Protein AF-N1UB25-F1 (afdb_monomer)

Structure (mmCIF, N/CA/C/O backbone):
data_AF-N1UB25-F1
#
_entry.id   AF-N1UB25-F1
#
loop_
_atom_site.group_PDB
_atom_site.id
_atom_site.type_symbol
_atom_site.label_atom_id
_atom_site.label_alt_id
_atom_site.label_comp_id
_atom_site.label_asym_id
_atom_site.label_entity_id
_atom_site.label_seq_id
_atom_site.pdbx_PDB_ins_code
_atom_site.Cartn_x
_atom_site.Cartn_y
_atom_site.Cartn_z
_atom_site.occupancy
_atom_site.B_iso_or_equiv
_atom_site.auth_seq_id
_atom_site.auth_comp_id
_atom_site.auth_asym_id
_atom_site.auth_atom_id
_atom_site.pdbx_PDB_model_num
ATOM 1 N N . MET A 1 1 ? 26.096 37.870 2.768 1.00 56.28 1 MET A N 1
ATOM 2 C CA . MET A 1 1 ? 25.283 37.244 3.831 1.00 56.28 1 MET A CA 1
ATOM 3 C C . MET A 1 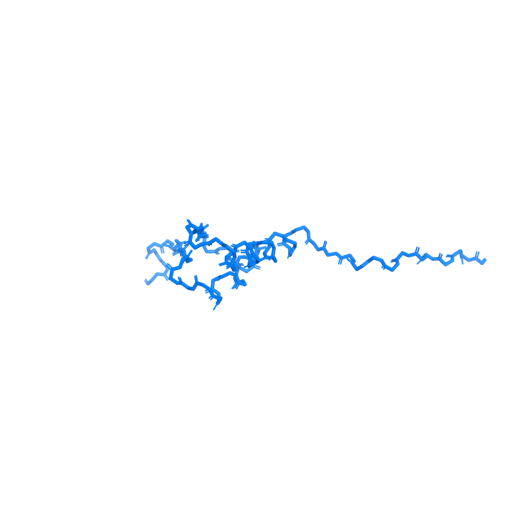1 ? 24.064 36.627 3.164 1.00 56.28 1 MET A C 1
ATOM 5 O O . MET A 1 1 ? 23.226 37.374 2.681 1.00 56.28 1 MET A O 1
ATOM 9 N N . GLY A 1 2 ? 24.042 35.301 3.000 1.00 59.53 2 GLY A N 1
ATOM 10 C CA . GLY A 1 2 ? 22.902 34.584 2.420 1.00 59.53 2 GLY A CA 1
ATOM 11 C C . GLY A 1 2 ? 21.772 34.491 3.442 1.00 59.53 2 GLY A C 1
ATOM 12 O O . GLY A 1 2 ? 22.035 34.242 4.616 1.00 59.53 2 GLY A O 1
ATOM 13 N N . ALA A 1 3 ? 20.542 34.755 3.012 1.00 62.59 3 ALA A N 1
ATOM 14 C CA . ALA A 1 3 ? 19.366 34.643 3.865 1.00 62.59 3 ALA A CA 1
ATOM 15 C C . ALA A 1 3 ? 19.193 33.193 4.371 1.00 62.59 3 ALA A C 1
ATOM 17 O O . ALA A 1 3 ? 19.498 32.255 3.629 1.00 62.59 3 ALA A O 1
ATOM 18 N N . PRO A 1 4 ? 18.699 32.985 5.604 1.00 63.28 4 PRO A N 1
ATOM 19 C CA . PRO A 1 4 ? 18.393 31.650 6.097 1.00 63.28 4 PRO A CA 1
ATOM 20 C C . PRO A 1 4 ? 17.198 31.090 5.314 1.00 63.28 4 PRO A C 1
ATOM 22 O O . PRO A 1 4 ? 16.127 31.694 5.280 1.00 63.28 4 PRO A O 1
ATOM 25 N N . SER A 1 5 ? 17.383 29.939 4.663 1.00 63.47 5 SER A N 1
ATOM 26 C CA . SER A 1 5 ? 16.290 29.174 4.057 1.00 63.47 5 SER A CA 1
ATOM 27 C C . SER A 1 5 ? 15.536 28.451 5.171 1.00 63.47 5 SER A C 1
ATOM 29 O O . SER A 1 5 ? 15.838 27.317 5.535 1.00 63.47 5 SER A O 1
ATOM 31 N N . THR A 1 6 ? 14.594 29.154 5.789 1.00 68.00 6 THR A N 1
ATOM 32 C CA . THR A 1 6 ? 13.642 28.576 6.734 1.00 68.00 6 THR A CA 1
ATOM 33 C C . THR A 1 6 ? 12.455 28.022 5.958 1.00 68.00 6 THR A C 1
ATOM 35 O O . THR A 1 6 ? 11.554 28.758 5.568 1.00 68.00 6 THR A O 1
ATOM 38 N N . SER A 1 7 ? 12.421 26.706 5.777 1.00 57.50 7 SER A N 1
ATOM 39 C CA . SER A 1 7 ? 11.157 25.978 5.685 1.00 57.50 7 SER A CA 1
ATOM 40 C C . SER A 1 7 ? 11.319 24.665 6.434 1.00 57.50 7 SER A C 1
ATOM 42 O O . SER A 1 7 ? 11.850 23.685 5.924 1.00 57.50 7 SER A O 1
ATOM 44 N N . THR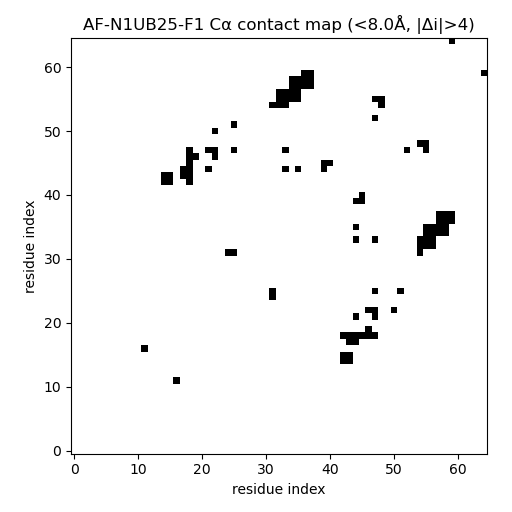 A 1 8 ? 10.900 24.654 7.695 1.00 59.59 8 THR A N 1
ATOM 45 C CA . THR A 1 8 ? 10.786 23.450 8.526 1.00 59.59 8 THR A CA 1
ATOM 46 C C . THR A 1 8 ? 9.537 22.654 8.135 1.00 59.59 8 THR A C 1
ATOM 48 O O . THR A 1 8 ? 8.719 22.310 8.983 1.00 59.59 8 THR A O 1
ATOM 51 N N . ALA A 1 9 ? 9.360 22.396 6.840 1.00 65.50 9 ALA A N 1
ATOM 52 C CA . ALA A 1 9 ? 8.469 21.365 6.336 1.00 65.50 9 ALA A CA 1
ATOM 53 C C . ALA A 1 9 ? 9.350 20.167 5.982 1.00 65.50 9 ALA A C 1
ATOM 55 O O . ALA A 1 9 ? 10.284 20.290 5.194 1.00 65.50 9 ALA A O 1
ATOM 56 N N . THR A 1 10 ? 9.111 19.017 6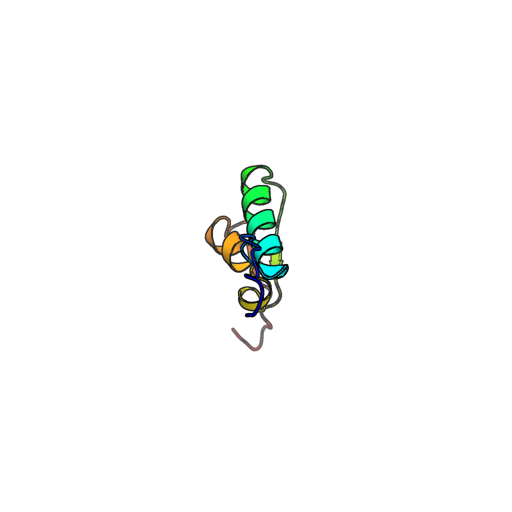.610 1.00 76.31 10 THR A N 1
ATOM 57 C CA . THR A 1 10 ? 9.849 17.798 6.277 1.00 76.31 10 THR A CA 1
ATOM 58 C C . THR A 1 10 ? 9.536 17.424 4.832 1.00 76.31 10 THR A C 1
ATOM 60 O O . THR A 1 10 ? 8.429 16.977 4.533 1.00 76.31 10 THR A O 1
ATOM 63 N N . GLU A 1 11 ? 10.493 17.635 3.930 1.00 81.50 11 GLU A N 1
ATOM 64 C CA . GLU A 1 11 ? 10.338 17.254 2.531 1.00 81.50 11 GLU A CA 1
ATOM 65 C C . GLU A 1 11 ? 10.221 15.732 2.442 1.00 81.50 11 GLU A C 1
ATOM 67 O O . GLU A 1 11 ? 11.142 14.988 2.786 1.00 81.50 11 GLU A O 1
ATOM 72 N N . LYS A 1 12 ? 9.048 15.263 2.018 1.00 87.44 12 LYS A N 1
ATOM 73 C CA . LYS A 1 12 ? 8.733 13.844 1.885 1.00 87.44 12 LYS A CA 1
ATOM 74 C C . LYS A 1 12 ? 8.377 13.548 0.439 1.00 87.44 12 LYS A C 1
ATOM 76 O O . LYS A 1 12 ? 7.639 14.313 -0.182 1.00 87.44 12 LYS A O 1
ATOM 81 N N . ALA A 1 13 ? 8.848 12.425 -0.102 1.00 91.88 13 ALA A N 1
ATOM 82 C CA . ALA A 1 13 ? 8.437 12.039 -1.444 1.00 91.88 13 ALA A CA 1
ATOM 83 C C . ALA A 1 13 ? 6.936 11.712 -1.451 1.00 91.88 13 ALA A C 1
ATOM 85 O O . ALA A 1 13 ? 6.420 11.074 -0.532 1.00 91.88 13 ALA A O 1
ATOM 86 N N . THR A 1 14 ? 6.236 12.082 -2.524 1.00 92.94 14 THR A N 1
ATOM 87 C CA . THR A 1 14 ? 4.785 11.860 -2.658 1.00 92.94 14 THR A CA 1
ATOM 88 C C . THR A 1 14 ? 4.405 10.390 -2.459 1.00 92.94 14 THR A C 1
ATOM 90 O O . THR A 1 14 ? 3.409 10.087 -1.809 1.00 92.94 14 THR A O 1
ATOM 93 N N . ARG A 1 15 ? 5.250 9.463 -2.933 1.00 93.25 15 ARG A N 1
ATOM 94 C CA . ARG A 1 15 ? 5.089 8.013 -2.727 1.00 93.25 15 ARG A CA 1
ATOM 95 C C . ARG A 1 15 ? 5.091 7.591 -1.259 1.00 93.25 15 ARG A C 1
ATOM 97 O O . ARG A 1 15 ? 4.368 6.676 -0.888 1.00 93.25 15 ARG A O 1
ATOM 104 N N . ASP A 1 16 ? 5.869 8.259 -0.411 1.00 92.94 16 ASP A N 1
ATOM 105 C CA . ASP A 1 16 ? 5.876 7.946 1.014 1.00 92.94 16 ASP A CA 1
ATOM 106 C C . ASP A 1 16 ? 4.599 8.475 1.682 1.00 92.94 16 ASP A C 1
ATOM 108 O O . ASP A 1 16 ? 4.145 7.909 2.671 1.00 92.94 16 ASP A O 1
ATOM 112 N N . GLY A 1 17 ? 4.015 9.565 1.172 1.00 94.56 17 GLY A N 1
ATOM 113 C CA . GLY A 1 17 ? 2.685 10.028 1.584 1.00 94.56 17 GLY A CA 1
ATOM 114 C C . GLY A 1 17 ? 1.587 9.045 1.174 1.00 94.56 17 GLY A C 1
ATOM 115 O O . GLY A 1 17 ? 0.735 8.706 1.987 1.00 94.56 17 GLY A O 1
ATOM 116 N N . TYR A 1 18 ? 1.660 8.514 -0.050 1.00 94.81 18 TYR A N 1
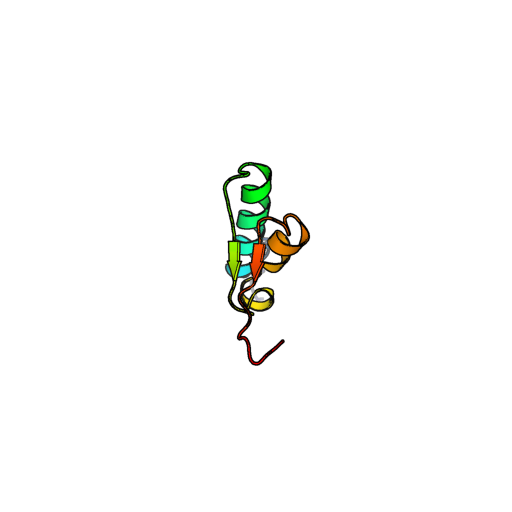ATOM 117 C CA . TYR A 1 18 ? 0.753 7.471 -0.538 1.00 94.81 18 TYR A CA 1
ATOM 118 C C . TYR A 1 18 ? 0.785 6.209 0.337 1.00 94.81 18 TYR A C 1
ATOM 120 O O . TYR A 1 18 ? -0.265 5.731 0.763 1.00 94.81 18 TYR A O 1
ATOM 128 N N . GLY A 1 19 ? 1.978 5.701 0.666 1.00 95.06 19 GLY A N 1
ATOM 129 C CA . GLY A 1 19 ? 2.125 4.532 1.540 1.00 95.06 19 GLY A CA 1
ATOM 130 C C . GLY A 1 19 ? 1.556 4.744 2.949 1.00 95.06 19 GLY A C 1
ATOM 131 O O . GLY A 1 19 ? 0.950 3.833 3.515 1.00 95.06 19 GLY A O 1
ATOM 132 N N . ASP A 1 20 ? 1.704 5.951 3.502 1.00 95.50 20 ASP A N 1
ATOM 133 C CA . ASP A 1 20 ? 1.132 6.303 4.806 1.00 95.50 20 ASP A CA 1
ATOM 134 C C . ASP A 1 20 ? -0.392 6.412 4.758 1.00 95.50 20 ASP A C 1
ATOM 136 O O . ASP A 1 20 ? -1.065 5.823 5.602 1.00 95.50 20 ASP A O 1
ATOM 140 N N . ALA A 1 21 ? -0.935 7.071 3.734 1.00 95.94 21 ALA A N 1
ATOM 141 C CA . ALA A 1 21 ? -2.376 7.191 3.547 1.00 95.94 21 ALA A C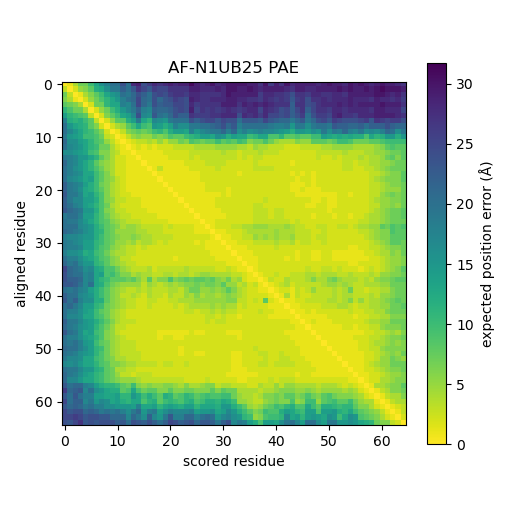A 1
ATOM 142 C C . ALA A 1 21 ? -3.044 5.819 3.364 1.00 95.94 21 ALA A C 1
ATOM 144 O O . ALA A 1 21 ? -4.104 5.574 3.932 1.00 95.94 21 ALA A O 1
ATOM 145 N N . LEU A 1 22 ? -2.416 4.894 2.626 1.00 96.56 22 LEU A N 1
ATOM 146 C CA . LEU A 1 22 ? -2.912 3.521 2.508 1.00 96.56 22 LEU A CA 1
ATOM 147 C C . LEU A 1 22 ? -2.975 2.822 3.867 1.00 96.56 22 LEU A C 1
ATOM 149 O O . LEU A 1 22 ? -3.972 2.169 4.173 1.00 96.56 22 LEU A O 1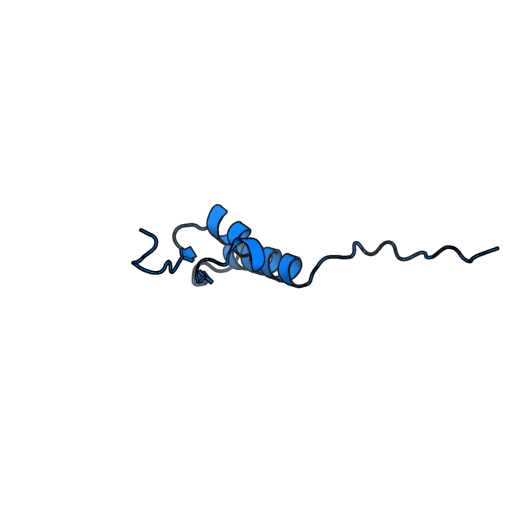
ATOM 153 N N . TYR A 1 23 ? -1.924 2.948 4.681 1.00 95.69 23 TYR A N 1
ATOM 154 C CA . TYR A 1 23 ? -1.896 2.366 6.021 1.00 95.69 23 TYR A CA 1
ATOM 155 C C . TYR A 1 23 ? -3.041 2.910 6.888 1.00 95.69 23 TYR A C 1
ATOM 157 O O . TYR A 1 23 ? -3.799 2.124 7.449 1.00 95.69 23 TYR A O 1
ATOM 165 N N . GLU A 1 24 ? -3.216 4.232 6.938 1.00 96.56 24 GLU A N 1
ATOM 166 C CA . GLU A 1 24 ? -4.306 4.878 7.686 1.00 96.56 24 GLU A CA 1
ATOM 167 C C . GLU A 1 24 ? -5.690 4.454 7.175 1.00 96.56 24 GLU A C 1
ATOM 169 O O . GLU A 1 24 ? -6.601 4.166 7.959 1.00 96.56 24 GLU A O 1
ATOM 174 N N . LEU A 1 25 ? -5.842 4.336 5.855 1.00 96.50 25 LEU A N 1
ATOM 175 C CA . LEU A 1 25 ? -7.075 3.862 5.242 1.00 96.50 25 LEU A CA 1
ATOM 176 C C . LEU A 1 25 ? -7.381 2.416 5.652 1.00 96.50 25 LEU A C 1
ATOM 178 O O . LEU A 1 25 ? -8.524 2.107 5.969 1.00 96.50 25 LEU A O 1
ATOM 182 N N . GLY A 1 26 ? -6.368 1.550 5.738 1.00 96.00 26 GLY A N 1
ATOM 183 C CA . GLY A 1 26 ? -6.516 0.168 6.200 1.00 96.00 26 GLY A CA 1
ATOM 184 C C . GLY A 1 26 ? -6.938 0.028 7.668 1.00 96.00 26 GLY A C 1
ATOM 185 O O . GLY A 1 26 ? -7.528 -0.994 8.029 1.00 96.00 26 GLY A O 1
ATOM 186 N N . VAL A 1 27 ? -6.685 1.040 8.508 1.00 95.31 27 VAL A N 1
ATOM 187 C CA . VAL A 1 27 ? -7.191 1.082 9.893 1.00 95.31 27 VAL A CA 1
ATOM 188 C C . VAL A 1 27 ? -8.706 1.295 9.901 1.00 95.31 27 VAL A C 1
ATOM 190 O O . VAL A 1 27 ? -9.423 0.626 10.641 1.00 95.31 27 VAL A O 1
ATOM 193 N N . SER A 1 28 ? -9.193 2.233 9.087 1.00 96.12 28 SER A N 1
ATOM 194 C CA . SER A 1 28 ? -10.597 2.669 9.101 1.00 96.12 28 SER A CA 1
ATOM 195 C C . SER A 1 28 ? -11.506 1.859 8.174 1.00 96.12 28 SER A C 1
ATOM 197 O O . SER A 1 28 ? -12.712 1.786 8.408 1.00 96.12 28 SER A O 1
ATOM 199 N N . ARG A 1 29 ? -10.944 1.232 7.134 1.00 96.31 29 ARG A N 1
ATOM 200 C CA . ARG A 1 29 ? -11.680 0.513 6.092 1.00 96.31 29 ARG A CA 1
ATOM 201 C C . ARG A 1 29 ? -11.163 -0.905 5.903 1.00 96.31 29 ARG A C 1
ATOM 203 O O . ARG A 1 29 ? -10.046 -1.124 5.437 1.00 96.31 29 ARG A O 1
ATOM 210 N N . GLN A 1 30 ? -12.010 -1.879 6.223 1.00 94.94 30 GLN A N 1
ATOM 211 C CA . GLN A 1 30 ? -11.669 -3.299 6.092 1.00 94.94 30 GLN A CA 1
ATOM 212 C C . GLN A 1 30 ? -11.898 -3.865 4.686 1.00 94.94 30 GLN A C 1
ATOM 214 O O . GLN A 1 30 ? -11.420 -4.955 4.390 1.00 94.94 30 GLN A O 1
ATOM 219 N N . ASP A 1 31 ? -12.601 -3.126 3.830 1.00 96.31 31 ASP A N 1
ATOM 220 C CA . ASP A 1 31 ? -12.932 -3.494 2.453 1.00 96.31 31 ASP A CA 1
ATOM 221 C C . ASP A 1 31 ? -11.866 -3.061 1.432 1.00 96.31 31 ASP A C 1
ATOM 223 O O . ASP A 1 31 ? -11.967 -3.375 0.249 1.00 96.31 31 ASP A O 1
ATOM 227 N N . VAL A 1 32 ? -10.833 -2.343 1.879 1.00 96.12 32 VAL A N 1
ATOM 228 C CA . VAL A 1 32 ? -9.734 -1.893 1.023 1.00 96.12 32 VAL A CA 1
ATOM 229 C C . VAL A 1 32 ? -8.688 -2.993 0.884 1.00 96.12 32 VAL A C 1
ATOM 231 O O . VAL A 1 32 ? -8.138 -3.486 1.872 1.00 96.12 32 VAL A O 1
ATOM 234 N N . VAL A 1 33 ? -8.382 -3.322 -0.369 1.00 95.88 33 VAL A N 1
ATOM 235 C CA . VAL A 1 33 ? -7.352 -4.280 -0.776 1.00 95.88 33 VAL A CA 1
ATOM 236 C C . VAL A 1 33 ? -6.326 -3.554 -1.640 1.00 95.88 33 VAL A C 1
ATOM 238 O O . VAL A 1 33 ? -6.687 -2.734 -2.485 1.00 95.88 33 VAL A O 1
ATOM 241 N N . VAL A 1 34 ? -5.044 -3.854 -1.435 1.00 95.50 34 VAL A N 1
ATOM 242 C CA . VAL A 1 34 ? -3.938 -3.296 -2.225 1.00 95.50 34 VAL A CA 1
ATOM 243 C C . VAL A 1 34 ? -3.346 -4.399 -3.096 1.00 95.50 34 VAL A C 1
ATOM 245 O O . VAL A 1 34 ? -2.964 -5.447 -2.585 1.00 95.50 34 VAL A O 1
ATOM 248 N N . LEU A 1 35 ? -3.261 -4.152 -4.403 1.00 94.62 35 LEU A N 1
ATOM 249 C CA . LEU A 1 35 ? -2.613 -5.026 -5.381 1.00 94.62 35 LEU A CA 1
ATOM 250 C C . LEU A 1 35 ? -1.319 -4.361 -5.864 1.00 94.62 35 LEU A C 1
ATOM 252 O O . LEU A 1 35 ? -1.350 -3.214 -6.308 1.00 94.62 35 LEU A O 1
ATOM 256 N N . ASP A 1 36 ? -0.196 -5.073 -5.795 1.00 93.25 36 ASP A N 1
ATOM 257 C CA . ASP A 1 36 ? 1.115 -4.579 -6.231 1.00 93.25 36 ASP A CA 1
ATOM 258 C C . ASP A 1 36 ? 1.833 -5.625 -7.100 1.00 93.25 36 ASP A C 1
ATOM 260 O O . ASP A 1 36 ? 1.757 -6.822 -6.826 1.00 93.25 36 ASP A O 1
ATOM 264 N N . ALA A 1 37 ? 2.522 -5.184 -8.154 1.00 89.94 37 ALA A N 1
ATOM 265 C CA . ALA A 1 37 ? 3.177 -6.045 -9.140 1.00 89.94 37 ALA A CA 1
ATOM 266 C C . ALA A 1 37 ? 4.705 -6.061 -8.949 1.00 89.94 37 ALA A C 1
ATOM 268 O O . ALA A 1 37 ? 5.438 -5.518 -9.770 1.00 89.94 37 ALA A O 1
ATOM 269 N N . ASP A 1 38 ? 5.179 -6.658 -7.850 1.00 87.00 38 ASP A N 1
ATOM 270 C CA . ASP A 1 38 ? 6.609 -6.772 -7.495 1.00 87.00 38 ASP A CA 1
ATOM 271 C C . ASP A 1 38 ? 7.356 -5.420 -7.374 1.00 87.00 38 ASP A C 1
ATOM 273 O O . ASP A 1 38 ? 8.564 -5.325 -7.585 1.00 87.00 38 ASP A O 1
ATOM 277 N N . LEU A 1 39 ? 6.649 -4.336 -7.028 1.00 89.75 39 LEU A N 1
ATOM 278 C CA . LEU A 1 39 ? 7.217 -2.984 -6.914 1.00 89.75 39 LEU A CA 1
ATOM 279 C C . LEU A 1 39 ? 6.986 -2.334 -5.543 1.00 89.75 39 LEU A C 1
ATOM 281 O O . LEU A 1 39 ? 7.304 -1.155 -5.364 1.00 89.75 39 LEU A O 1
ATOM 285 N N . SER A 1 40 ? 6.527 -3.101 -4.553 1.00 84.44 40 SER A N 1
ATOM 286 C CA . SER A 1 40 ? 6.089 -2.609 -3.237 1.00 84.44 40 SER A CA 1
ATOM 287 C C . SER A 1 40 ? 7.116 -1.753 -2.479 1.00 84.44 40 SER A C 1
ATOM 289 O O . SER A 1 40 ? 6.756 -0.847 -1.721 1.00 84.44 40 SER A O 1
ATOM 291 N N . GLY A 1 41 ? 8.415 -1.985 -2.700 1.00 86.62 41 GLY A N 1
ATOM 292 C CA . GLY A 1 41 ? 9.498 -1.168 -2.139 1.00 86.62 41 GLY A CA 1
ATOM 293 C C . GLY A 1 41 ? 9.650 0.212 -2.795 1.00 86.62 41 GLY A C 1
ATOM 294 O O . GLY A 1 41 ? 10.018 1.183 -2.124 1.00 86.62 41 GLY A O 1
ATOM 295 N N . SER A 1 42 ? 9.342 0.311 -4.091 1.00 89.88 42 SER A N 1
ATOM 296 C CA . SER A 1 42 ? 9.382 1.556 -4.866 1.00 89.88 42 SER A CA 1
ATOM 297 C C . SER A 1 42 ? 8.102 2.372 -4.694 1.00 89.88 42 SER A C 1
ATOM 299 O O . SER A 1 42 ? 8.177 3.591 -4.527 1.00 89.88 42 SER A O 1
ATOM 301 N N . THR A 1 43 ? 6.946 1.702 -4.671 1.00 89.75 43 THR A N 1
ATOM 302 C CA . THR A 1 43 ? 5.614 2.307 -4.490 1.00 89.75 43 THR A CA 1
ATOM 303 C C . THR A 1 43 ? 5.291 2.617 -3.030 1.00 89.75 43 THR A C 1
ATOM 305 O O . THR A 1 43 ? 4.351 3.359 -2.765 1.00 89.75 43 THR A O 1
ATOM 308 N N . LYS A 1 44 ? 6.084 2.088 -2.084 1.00 93.69 44 LYS A N 1
ATOM 309 C CA . LYS A 1 44 ? 5.906 2.247 -0.627 1.00 93.69 44 LYS A CA 1
ATOM 310 C C . LYS A 1 44 ? 4.622 1.610 -0.086 1.00 93.69 44 LYS A C 1
ATOM 312 O O . LYS A 1 44 ? 4.199 1.909 1.029 1.00 93.69 44 LYS A O 1
ATOM 317 N N . THR A 1 45 ? 4.034 0.675 -0.831 1.00 94.50 45 THR A N 1
ATOM 318 C CA . THR A 1 45 ? 2.889 -0.136 -0.384 1.00 94.50 45 THR A CA 1
ATOM 319 C C . THR A 1 45 ? 3.301 -1.230 0.610 1.00 94.50 45 THR A C 1
ATOM 321 O O . THR A 1 45 ? 2.458 -1.804 1.298 1.00 94.50 45 THR A O 1
ATOM 324 N N . ASN A 1 46 ? 4.608 -1.471 0.767 1.00 93.62 46 ASN A N 1
ATOM 325 C CA . ASN A 1 46 ? 5.178 -2.402 1.741 1.00 93.62 46 ASN A CA 1
ATOM 326 C C . ASN A 1 46 ? 4.740 -2.134 3.195 1.00 93.62 46 ASN A C 1
ATOM 328 O O . ASN A 1 46 ? 4.706 -3.064 3.999 1.00 93.62 46 ASN A O 1
ATOM 332 N N . LYS A 1 47 ? 4.408 -0.885 3.548 1.00 94.00 47 LYS A N 1
ATOM 333 C CA . LYS A 1 47 ? 3.865 -0.544 4.870 1.00 94.00 47 LYS A CA 1
ATOM 334 C C . LYS A 1 47 ? 2.488 -1.180 5.083 1.00 94.00 47 LYS A C 1
ATOM 336 O O . LYS A 1 47 ? 2.277 -1.821 6.106 1.00 94.00 47 LYS A O 1
ATOM 341 N N . PHE A 1 48 ? 1.602 -1.085 4.090 1.00 96.25 48 PHE A N 1
ATOM 342 C CA . PHE A 1 48 ? 0.293 -1.740 4.116 1.00 96.25 48 PHE A CA 1
ATOM 343 C C . PHE A 1 48 ? 0.431 -3.266 4.140 1.00 96.25 48 PHE A C 1
ATOM 345 O O . PHE A 1 48 ? -0.202 -3.914 4.966 1.00 96.25 48 PHE A O 1
ATO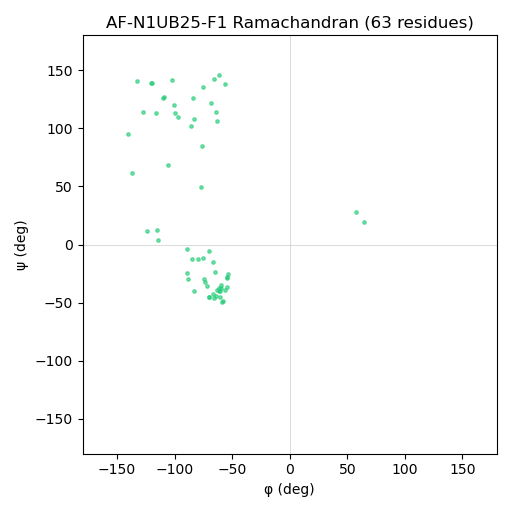M 352 N N . ALA A 1 49 ? 1.315 -3.828 3.307 1.00 94.44 49 ALA A N 1
ATOM 353 C CA . ALA A 1 49 ? 1.568 -5.270 3.244 1.00 94.44 49 ALA A CA 1
ATOM 354 C C . ALA A 1 49 ? 1.970 -5.878 4.598 1.00 94.44 49 ALA A C 1
ATOM 356 O O . ALA A 1 49 ? 1.539 -6.972 4.944 1.00 94.44 49 ALA A O 1
ATOM 357 N N . LYS A 1 50 ? 2.786 -5.158 5.381 1.00 94.50 50 LYS A N 1
ATOM 358 C CA . LYS A 1 50 ? 3.230 -5.604 6.711 1.00 94.50 50 LYS A CA 1
ATOM 359 C C . LYS A 1 50 ? 2.122 -5.549 7.759 1.00 94.50 50 LYS A C 1
ATOM 361 O O . LYS A 1 50 ? 2.105 -6.381 8.658 1.00 94.50 50 LYS A O 1
ATOM 366 N N . SER A 1 51 ? 1.246 -4.553 7.679 1.00 96.12 51 SER A N 1
ATOM 367 C CA . SER A 1 51 ? 0.194 -4.334 8.677 1.00 96.12 51 SER A CA 1
ATOM 368 C C . SER A 1 51 ? -1.090 -5.105 8.376 1.00 96.12 51 SER A C 1
ATOM 370 O O . SER A 1 51 ? -1.793 -5.484 9.307 1.00 96.12 51 SER A O 1
ATOM 372 N N . TYR A 1 52 ? -1.382 -5.352 7.096 1.00 95.81 52 TYR A N 1
ATOM 373 C CA . TYR A 1 52 ? -2.612 -5.989 6.617 1.00 95.81 52 TYR A CA 1
ATOM 374 C C . TYR A 1 52 ? -2.314 -7.034 5.523 1.00 95.81 52 TYR A C 1
ATOM 376 O O . TYR A 1 52 ? -2.769 -6.872 4.387 1.00 95.81 52 TYR A O 1
ATOM 384 N N . PRO A 1 53 ? -1.549 -8.099 5.831 1.00 94.94 53 PRO A N 1
ATOM 385 C CA . PRO A 1 53 ? -1.098 -9.071 4.831 1.00 94.94 53 PRO A CA 1
ATOM 386 C C . PRO A 1 53 ? -2.258 -9.766 4.107 1.00 94.94 53 PRO A C 1
ATOM 388 O O . PRO A 1 53 ? -2.202 -9.930 2.894 1.00 94.94 53 PRO A O 1
ATOM 391 N N . ASP A 1 54 ? -3.353 -10.066 4.810 1.00 96.38 54 ASP A N 1
ATOM 392 C CA . ASP A 1 54 ? -4.532 -10.733 4.232 1.00 96.38 54 ASP A CA 1
ATOM 393 C C . ASP A 1 54 ? -5.270 -9.875 3.188 1.00 96.38 54 ASP A C 1
ATOM 395 O O . ASP A 1 54 ? -6.101 -10.374 2.431 1.00 96.38 54 ASP A O 1
ATOM 399 N N . ARG A 1 55 ? -4.976 -8.569 3.140 1.00 96.62 55 ARG A N 1
ATOM 400 C CA . ARG A 1 55 ? -5.558 -7.601 2.195 1.00 96.62 55 ARG A CA 1
ATOM 401 C C . ARG A 1 55 ? -4.520 -7.020 1.236 1.00 96.62 55 ARG A C 1
ATOM 403 O O . ARG A 1 55 ? -4.790 -6.024 0.564 1.00 96.62 55 ARG A O 1
ATOM 410 N N . PHE A 1 56 ? -3.331 -7.611 1.181 1.00 95.38 56 PHE A N 1
ATOM 411 C CA . PHE A 1 56 ? -2.271 -7.212 0.271 1.00 95.38 56 PHE A CA 1
ATOM 412 C C . PHE A 1 56 ? -1.977 -8.343 -0.707 1.00 95.38 56 PHE A C 1
ATOM 414 O O . PHE A 1 56 ? -1.464 -9.397 -0.341 1.00 95.38 56 PHE A O 1
ATOM 421 N N . LEU A 1 57 ? -2.289 -8.109 -1.974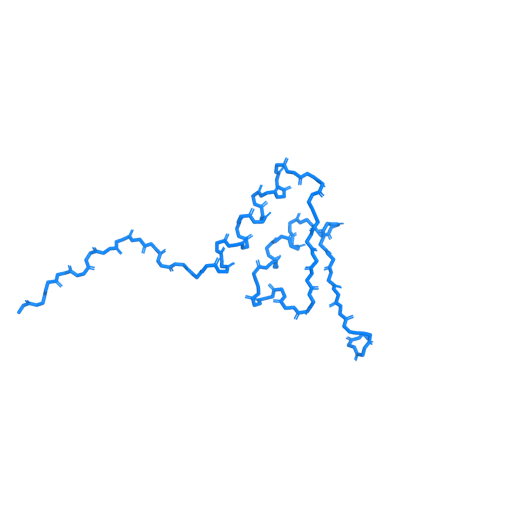 1.00 93.06 57 LEU A N 1
ATOM 422 C CA . LEU A 1 57 ? -2.059 -9.059 -3.047 1.00 93.06 57 LEU A CA 1
ATOM 423 C C . LEU A 1 57 ? -0.783 -8.655 -3.777 1.00 93.06 57 LEU A C 1
ATOM 425 O O . LEU A 1 57 ? -0.728 -7.611 -4.424 1.00 93.06 57 LEU A O 1
ATOM 429 N N . MET A 1 58 ? 0.252 -9.486 -3.677 1.00 88.31 58 MET A N 1
ATOM 430 C CA . MET A 1 58 ? 1.469 -9.299 -4.457 1.00 88.31 58 MET A CA 1
ATOM 431 C C . MET A 1 58 ? 1.422 -10.189 -5.692 1.00 88.31 58 MET A C 1
ATOM 433 O O . MET A 1 58 ? 1.525 -11.410 -5.590 1.00 88.31 58 MET A O 1
ATOM 437 N N . TRP A 1 59 ? 1.271 -9.575 -6.862 1.00 82.69 59 TRP A N 1
ATOM 438 C CA . TRP A 1 59 ? 1.412 -10.281 -8.123 1.00 82.69 59 TRP A CA 1
ATOM 439 C C . TRP A 1 59 ? 2.890 -10.365 -8.491 1.00 82.69 59 TRP A C 1
ATOM 441 O O . TRP A 1 59 ? 3.511 -9.380 -8.888 1.00 82.69 59 TRP A O 1
ATOM 451 N N . VAL A 1 60 ? 3.453 -11.560 -8.379 1.00 79.75 60 VAL A N 1
ATOM 452 C CA . VAL A 1 60 ? 4.774 -11.882 -8.919 1.00 79.75 60 VAL A CA 1
ATOM 453 C C . VAL A 1 60 ? 4.604 -12.662 -10.214 1.00 79.75 60 VAL A C 1
ATOM 455 O O . VAL A 1 60 ? 3.706 -13.494 -10.342 1.00 79.75 60 VAL A O 1
ATOM 458 N N . SER A 1 61 ? 5.461 -12.384 -11.199 1.00 75.69 61 SER A N 1
ATOM 459 C CA . SER A 1 61 ? 5.503 -13.204 -12.413 1.00 75.69 61 SER A CA 1
ATOM 460 C C . SER A 1 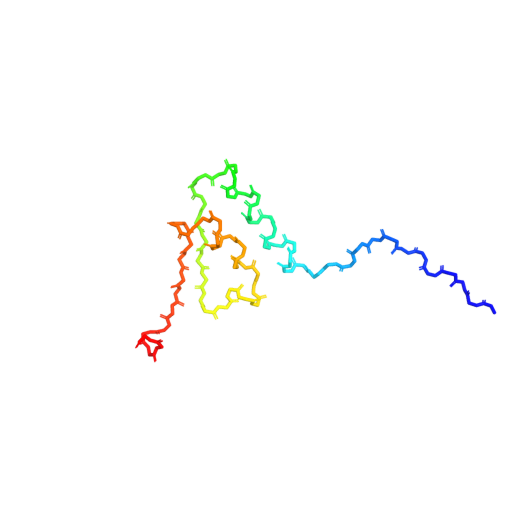61 ? 5.752 -14.670 -12.031 1.00 75.69 61 SER A C 1
ATOM 462 O O . SER A 1 61 ? 6.646 -14.913 -11.215 1.00 75.69 61 SER A O 1
ATOM 464 N N . PRO A 1 62 ? 5.063 -15.647 -12.656 1.00 72.94 62 PRO A N 1
ATOM 465 C CA . PRO A 1 62 ? 5.307 -17.072 -12.421 1.00 72.94 62 PRO A CA 1
ATOM 466 C C . PRO A 1 62 ? 6.773 -17.480 -12.610 1.00 72.94 62 PRO A C 1
ATOM 468 O O . PRO A 1 62 ? 7.229 -18.441 -12.012 1.00 72.94 62 PRO A O 1
ATOM 471 N N . SER A 1 63 ? 7.531 -16.732 -13.417 1.00 75.06 63 SER A N 1
ATOM 472 C CA . SER A 1 63 ? 8.960 -16.962 -13.672 1.00 75.06 63 SER A CA 1
ATOM 473 C C . SER A 1 63 ? 9.878 -16.652 -12.479 1.00 75.06 63 SER A C 1
ATOM 475 O O . SER A 1 63 ? 11.087 -16.827 -12.597 1.00 75.06 63 SER A O 1
ATOM 477 N N . ARG A 1 64 ? 9.338 -16.105 -11.383 1.00 61.56 64 ARG A N 1
ATOM 478 C CA . ARG A 1 64 ? 10.084 -15.637 -10.203 1.00 61.56 64 ARG A CA 1
ATOM 479 C C . ARG A 1 64 ? 9.777 -16.461 -8.937 1.00 61.56 64 ARG A C 1
ATOM 481 O O . ARG A 1 64 ? 10.268 -16.098 -7.871 1.00 61.56 64 ARG A O 1
ATOM 488 N N . ILE A 1 65 ? 8.968 -17.521 -9.054 1.00 56.53 65 ILE A N 1
ATOM 489 C CA . ILE A 1 65 ? 8.622 -18.471 -7.978 1.00 56.53 65 ILE A CA 1
ATOM 490 C C . ILE A 1 65 ? 9.451 -19.744 -8.142 1.00 56.53 65 ILE A C 1
ATOM 492 O O . ILE A 1 65 ? 9.592 -20.194 -9.302 1.00 56.53 65 ILE A O 1
#

Foldseek 3Di:
DDDDPDDPDPDDDVLCVVLVVLLVCVVVDVPAAAEEAPCCVVSVVVSVCVVPVVRYHYHYDPVVD

Nearest PDB structures (foldseek):
  6yak-assembly1_DDD  TM=1.006E+00  e=2.718E-05  Carboxydothermus hydrogenoformans
  6ha3-assembly1_A  TM=9.049E-01  e=2.377E-04  Homo sapiens
  4kxw-assembly1_A  TM=9.059E-01  e=2.932E-04  Homo sapiens
  6rjb-assembly1_B  TM=9.054E-01  e=3.372E-04  Homo sapiens
  3ooy-assembly1_A  TM=9.057E-01  e=8.373E-04  Homo sapiens

InterPro domains:
  IPR005475 Transketolase-like, pyrimidine-binding domain [PF02779] (12-56)
  IPR029061 Thiamin diphosphate-binding fold [SSF52518] (5-57)

Radius of gyration: 16.63 Å; Cα contacts (8 Å, |Δi|>4): 55; chains: 1; bounding box: 38×56×24 Å

Secondary structure (DSSP, 8-state):
-PPP---------HHHHHHHHHHHHHHH-TT--EEESS-HHHHSTHHHHHH-GGGEEE---GGG-

Sequence (65 aa):
MGAPSTSTATEKATRDGYGDALYELGVSRQDVVVLDADLSGSTKTNKFAKSYPDRFLMWVSPSRI

Organism: NCBI:txid1049986

Mean predicted aligned error: 7.97 Å

pLDDT: mean 86.5, std 12.81, range [56.28, 96.62]

Solvent-accessible surface area (backbone atoms only — not comparable to full-atom values): 4127 Å² total; per-residue (Å²): 135,82,80,82,89,81,67,97,62,84,88,70,59,68,46,58,52,51,17,49,52,49,38,57,44,52,72,81,34,88,86,62,67,50,77,39,73,77,42,36,84,79,54,28,44,48,58,31,38,74,75,40,49,96,39,39,48,72,50,66,63,78,92,78,111